Protein AF-A0A927BTJ0-F1 (afdb_monomer_lite)

Foldseek 3Di:
DDFAAEDEDAAEDDCPVVPDDDDDPVVVCVVCVPCVVQPDHHYPVQVVVVRVCCVDCVCVVPHPDYHYDHSCPVVD

InterPro domains:
  IPR002347 Short-chain dehydrogenase/reductase SDR [PF13561] (30-74)
  IPR036291 NAD(P)-binding domain superfamily [SSF51735] (31-75)

Secondary structure (DSSP, 8-state):
-PPPPEE--S-B--GGGGS-----HHHHHHHHTTGGG---PBPHHHHHHHHHHHHSGGGTT--S--EE-STTGGG-

pLDDT: mean 77.99, std 11.99, range [47.47, 95.12]

Radius of gyration: 16.11 Å; chains: 1; bounding box: 34×24×43 Å

Sequence (76 aa):
MRLRSIRTEASIFSLIGTTMNAPNEFGSKRAMAGIGTNPRSGESEEIARVALFLASEDSAFVNGAVVTADAGWTAY

Organism: NCBI:txid2772509

Structure (mmCIF, N/CA/C/O backbone):
data_AF-A0A927BTJ0-F1
#
_entry.id   AF-A0A927BTJ0-F1
#
loop_
_atom_site.group_PDB
_atom_site.id
_atom_site.type_symbol
_atom_site.label_atom_id
_atom_site.label_alt_id
_atom_site.label_comp_id
_atom_site.label_asym_id
_atom_site.label_entity_id
_atom_site.label_seq_id
_atom_site.pdbx_PDB_ins_code
_atom_site.Cartn_x
_atom_site.Cartn_y
_atom_site.Cartn_z
_atom_site.occupancy
_atom_site.B_iso_or_equiv
_atom_site.auth_seq_id
_atom_site.auth_comp_id
_atom_site.auth_asym_id
_atom_site.auth_atom_id
_atom_site.pdbx_PDB_model_num
ATOM 1 N N . MET A 1 1 ? -10.702 -7.941 15.165 1.00 47.47 1 MET A N 1
ATOM 2 C CA . MET A 1 1 ? -9.795 -7.351 14.158 1.00 47.47 1 MET A CA 1
ATOM 3 C C . MET A 1 1 ? -10.391 -7.603 12.774 1.00 47.47 1 MET A C 1
ATOM 5 O O . MET A 1 1 ? -10.401 -8.745 12.338 1.00 47.47 1 MET A O 1
ATOM 9 N N . ARG A 1 2 ? -11.013 -6.601 12.132 1.00 52.94 2 ARG A N 1
ATOM 10 C CA . ARG A 1 2 ? -11.479 -6.716 10.734 1.00 52.94 2 ARG A CA 1
ATOM 11 C C . ARG A 1 2 ? -10.387 -6.133 9.844 1.00 52.94 2 ARG A C 1
ATOM 13 O O . ARG A 1 2 ? -10.041 -4.971 10.024 1.00 52.94 2 ARG A O 1
ATOM 20 N N . LEU A 1 3 ? -9.834 -6.935 8.935 1.00 51.06 3 LEU A N 1
ATOM 21 C CA . LEU A 1 3 ? -8.852 -6.454 7.964 1.00 51.06 3 LEU A CA 1
ATOM 22 C C . LEU A 1 3 ? -9.494 -5.367 7.085 1.00 51.06 3 LEU A C 1
ATOM 24 O O . LEU A 1 3 ? -10.553 -5.594 6.497 1.00 51.06 3 LEU A O 1
ATOM 28 N N . ARG A 1 4 ? -8.852 -4.198 7.008 1.00 69.31 4 ARG A N 1
ATOM 29 C CA . ARG A 1 4 ? -9.147 -3.136 6.032 1.00 69.31 4 ARG A CA 1
ATOM 30 C C . ARG A 1 4 ? -8.294 -3.386 4.770 1.00 69.31 4 ARG A C 1
ATOM 32 O O . ARG A 1 4 ? -7.262 -4.047 4.857 1.00 69.31 4 ARG A O 1
ATOM 39 N N . SER A 1 5 ? -8.740 -2.941 3.593 1.00 76.44 5 SER A N 1
ATOM 40 C CA . SER A 1 5 ? -8.127 -3.319 2.303 1.00 76.44 5 SER A CA 1
ATOM 41 C C . SER A 1 5 ? -6.845 -2.526 1.990 1.00 76.44 5 SER A C 1
ATOM 43 O O . SER A 1 5 ? -6.858 -1.296 2.015 1.00 76.44 5 SER A O 1
ATOM 45 N N . ILE A 1 6 ? -5.758 -3.233 1.654 1.00 78.81 6 ILE A N 1
ATOM 46 C CA . ILE A 1 6 ? -4.483 -2.677 1.161 1.00 78.81 6 ILE A CA 1
ATOM 47 C C . ILE A 1 6 ? -4.248 -3.200 -0.253 1.00 78.81 6 ILE A C 1
ATOM 49 O O . ILE A 1 6 ? -4.450 -4.389 -0.510 1.00 78.81 6 ILE A O 1
ATOM 53 N N . ARG A 1 7 ? -3.803 -2.323 -1.155 1.00 78.00 7 ARG A N 1
ATOM 54 C CA . ARG A 1 7 ? -3.401 -2.673 -2.518 1.00 78.00 7 ARG A CA 1
ATOM 55 C C . ARG A 1 7 ? -1.899 -2.448 -2.689 1.00 78.00 7 ARG A C 1
ATOM 57 O O . ARG A 1 7 ? -1.397 -1.360 -2.421 1.00 78.00 7 ARG A O 1
ATOM 64 N N . THR A 1 8 ? -1.201 -3.465 -3.180 1.00 73.31 8 THR A N 1
ATOM 65 C CA . THR A 1 8 ? 0.230 -3.422 -3.506 1.00 73.31 8 THR A CA 1
ATOM 66 C C . THR A 1 8 ? 0.411 -3.799 -4.970 1.00 73.31 8 THR A C 1
ATOM 68 O O . THR A 1 8 ? 0.109 -4.931 -5.337 1.00 73.31 8 THR A O 1
ATOM 71 N N . GLU A 1 9 ? 0.886 -2.869 -5.797 1.00 63.56 9 GLU A N 1
ATOM 72 C CA . GLU A 1 9 ? 1.086 -3.090 -7.244 1.00 63.56 9 GLU A CA 1
ATOM 73 C C . GLU A 1 9 ? 2.569 -2.968 -7.655 1.00 63.56 9 GLU A C 1
ATOM 75 O O . GLU A 1 9 ? 2.905 -3.178 -8.818 1.00 63.56 9 GLU A O 1
ATOM 80 N N . ALA A 1 10 ? 3.472 -2.645 -6.717 1.00 62.44 10 ALA A N 1
ATOM 81 C CA . ALA A 1 10 ? 4.903 -2.495 -6.989 1.00 62.44 10 ALA A CA 1
ATOM 82 C C . ALA A 1 10 ? 5.739 -3.708 -6.589 1.00 62.44 10 ALA A C 1
ATOM 84 O O . ALA A 1 10 ? 5.339 -4.553 -5.787 1.00 62.44 10 ALA A O 1
ATOM 85 N N . SER A 1 11 ? 6.954 -3.742 -7.139 1.00 66.25 11 SER A N 1
ATOM 86 C CA . SER A 1 11 ? 7.972 -4.726 -6.782 1.00 66.25 11 SER A CA 1
ATOM 87 C C . SER A 1 11 ? 8.341 -4.590 -5.306 1.00 66.25 11 SER A C 1
ATOM 89 O O . SER A 1 11 ? 8.918 -3.585 -4.887 1.00 66.25 11 SER A O 1
ATOM 91 N N . ILE A 1 12 ? 8.020 -5.619 -4.527 1.00 64.25 12 ILE A N 1
ATOM 92 C CA . ILE A 1 12 ? 8.567 -5.809 -3.184 1.00 64.25 12 ILE A CA 1
ATOM 93 C C . ILE A 1 12 ? 9.872 -6.584 -3.340 1.00 64.25 12 ILE A C 1
ATOM 95 O O . ILE A 1 12 ? 9.939 -7.531 -4.133 1.00 64.25 12 ILE A O 1
ATOM 99 N N . PHE A 1 13 ? 10.912 -6.174 -2.615 1.00 61.41 13 PHE A N 1
ATOM 100 C CA . PHE A 1 13 ? 12.186 -6.880 -2.630 1.00 61.41 13 PHE A CA 1
ATOM 101 C C . PHE A 1 13 ? 11.971 -8.375 -2.332 1.00 61.41 13 PHE A C 1
ATOM 103 O O . PHE A 1 13 ? 11.388 -8.757 -1.318 1.00 61.41 13 PHE A O 1
ATOM 110 N N . SER A 1 14 ? 12.403 -9.233 -3.260 1.00 61.66 14 SER A N 1
ATOM 111 C CA . SER A 1 14 ? 12.289 -10.686 -3.141 1.00 61.66 14 SER A CA 1
ATOM 112 C C . SER A 1 14 ? 13.540 -11.373 -3.682 1.00 61.66 14 SER A C 1
ATOM 114 O O . SER A 1 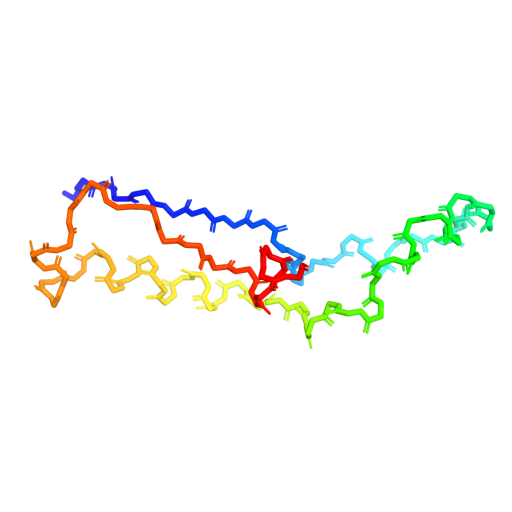14 ? 14.187 -10.897 -4.616 1.00 61.66 14 SER A O 1
ATOM 116 N N . LEU A 1 15 ? 13.860 -12.540 -3.121 1.00 60.19 15 LEU A N 1
ATOM 117 C CA . LEU A 1 15 ? 15.030 -13.341 -3.502 1.00 60.19 15 LEU A CA 1
ATOM 118 C C . LEU A 1 15 ? 14.909 -13.981 -4.901 1.00 60.19 15 LEU A C 1
ATOM 120 O O . LEU A 1 15 ? 15.866 -14.556 -5.400 1.00 60.19 15 LEU A O 1
ATOM 124 N N . ILE A 1 16 ? 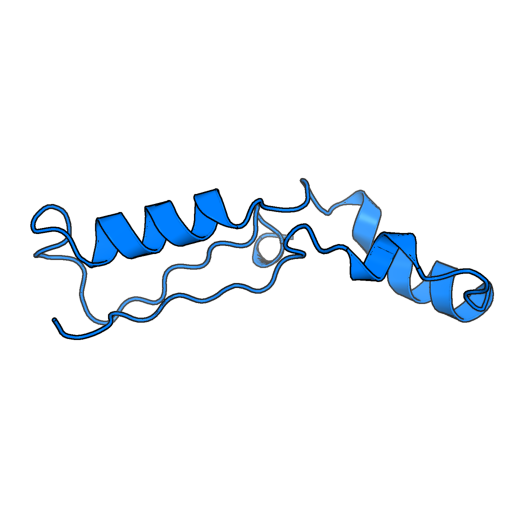13.756 -13.892 -5.570 1.00 67.69 16 ILE A N 1
ATOM 125 C CA . ILE A 1 16 ? 13.556 -14.496 -6.899 1.00 67.69 16 ILE A CA 1
ATOM 126 C C . ILE A 1 16 ? 14.410 -13.784 -7.960 1.00 67.69 16 ILE A C 1
ATOM 128 O O . ILE A 1 16 ? 14.976 -14.443 -8.834 1.00 67.69 16 ILE A O 1
ATOM 132 N N . GLY A 1 17 ? 14.600 -12.465 -7.836 1.00 62.41 17 GLY A N 1
ATOM 133 C CA . GLY A 1 17 ? 15.432 -11.688 -8.761 1.00 62.41 17 GLY A CA 1
ATOM 134 C C . GLY A 1 17 ? 16.912 -12.091 -8.762 1.00 62.41 17 GLY A C 1
ATOM 135 O O . GLY A 1 17 ? 17.587 -11.906 -9.769 1.00 62.41 17 GLY A O 1
ATOM 136 N N . THR A 1 18 ? 17.416 -12.696 -7.681 1.00 64.38 18 THR A N 1
ATOM 137 C CA . THR A 1 18 ? 1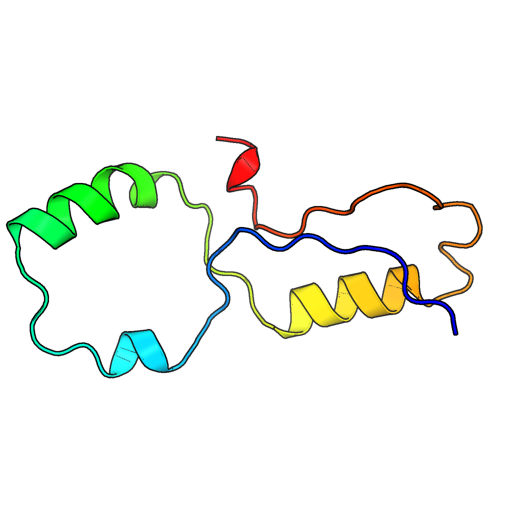8.829 -13.103 -7.567 1.00 64.38 18 THR A CA 1
ATOM 138 C C . THR A 1 18 ? 19.121 -14.475 -8.178 1.00 64.38 18 THR A C 1
ATOM 140 O O . THR A 1 18 ? 20.283 -14.853 -8.291 1.00 64.38 18 THR A O 1
ATOM 143 N N . THR A 1 19 ? 18.089 -15.220 -8.592 1.00 73.81 19 THR A N 1
ATOM 144 C CA . THR A 1 19 ? 18.224 -16.582 -9.147 1.00 73.81 19 THR A CA 1
ATOM 145 C C . THR A 1 19 ? 17.912 -16.668 -10.646 1.00 73.81 19 THR A C 1
ATOM 147 O O . THR A 1 19 ? 18.035 -17.734 -11.254 1.00 73.81 19 THR A O 1
ATOM 150 N N . MET A 1 20 ? 17.539 -15.549 -11.277 1.00 74.69 20 MET A N 1
ATOM 151 C CA . MET A 1 20 ? 17.303 -15.470 -12.720 1.00 74.69 20 MET A CA 1
ATOM 152 C C . MET A 1 20 ? 18.622 -15.344 -13.495 1.00 74.69 20 MET A C 1
ATOM 154 O O . MET A 1 20 ? 19.208 -14.269 -13.562 1.00 74.69 20 MET A O 1
ATOM 158 N N . ASN A 1 21 ? 19.060 -16.430 -14.139 1.00 76.44 21 ASN A N 1
ATOM 159 C CA . ASN A 1 21 ? 20.401 -16.506 -14.740 1.00 76.44 21 ASN A CA 1
ATOM 160 C C . ASN A 1 21 ? 20.462 -16.317 -16.270 1.00 76.44 21 ASN A C 1
ATOM 162 O O . ASN A 1 21 ? 21.552 -16.138 -16.806 1.00 76.44 21 ASN A O 1
ATOM 166 N N . ALA A 1 22 ? 19.337 -16.367 -16.995 1.00 79.69 22 ALA A N 1
ATOM 167 C CA . ALA A 1 22 ? 19.344 -16.275 -18.464 1.00 79.69 22 ALA A CA 1
ATOM 168 C C . ALA A 1 22 ? 18.040 -15.693 -19.060 1.00 79.69 22 ALA A C 1
ATOM 170 O O . ALA A 1 22 ? 17.313 -16.394 -19.770 1.00 79.69 22 ALA A O 1
ATOM 171 N N . PRO A 1 23 ? 17.690 -14.426 -18.774 1.00 78.81 23 PRO A N 1
ATOM 172 C CA . PRO A 1 23 ? 16.534 -13.790 -19.397 1.00 78.81 23 PRO A CA 1
ATOM 173 C C . PRO A 1 23 ? 16.761 -13.566 -20.902 1.00 78.81 23 PRO A C 1
ATOM 175 O O . PRO A 1 23 ? 17.842 -13.175 -21.339 1.00 78.81 23 PRO A O 1
ATOM 178 N N . ASN A 1 24 ? 15.717 -13.774 -21.708 1.00 87.25 24 ASN A N 1
ATOM 179 C CA . ASN A 1 24 ? 15.740 -13.438 -23.132 1.00 87.25 24 ASN A CA 1
ATOM 180 C C . ASN A 1 24 ? 15.875 -11.916 -23.326 1.00 87.25 24 ASN A C 1
ATOM 182 O O . ASN A 1 24 ? 15.097 -11.147 -22.761 1.00 87.25 24 ASN A O 1
ATOM 186 N N . GLU A 1 25 ? 16.823 -11.478 -24.156 1.00 81.81 25 GLU A N 1
ATOM 187 C CA . GLU A 1 25 ? 17.159 -10.056 -24.316 1.00 81.81 25 GLU A CA 1
ATOM 188 C C . GLU A 1 25 ? 16.005 -9.217 -24.894 1.00 81.81 25 GLU A C 1
ATOM 190 O O . GLU A 1 25 ? 15.750 -8.107 -24.425 1.00 81.81 25 GLU A O 1
ATOM 195 N N . PHE A 1 26 ? 15.263 -9.748 -25.873 1.00 86.38 26 PHE A N 1
ATOM 196 C CA . PHE A 1 26 ? 14.113 -9.058 -26.464 1.00 86.38 26 PHE A CA 1
ATOM 197 C C . PHE A 1 26 ? 12.976 -8.895 -25.448 1.00 86.38 26 PHE A C 1
ATOM 199 O O . PHE A 1 26 ? 12.431 -7.799 -25.295 1.00 86.38 26 PHE A O 1
ATOM 206 N N . GLY A 1 27 ? 12.657 -9.962 -24.709 1.00 79.75 27 GLY A N 1
ATOM 207 C CA . GLY A 1 27 ? 11.666 -9.925 -23.633 1.00 79.75 27 GLY A CA 1
ATOM 208 C C . GLY A 1 27 ? 12.067 -8.972 -22.504 1.00 79.75 27 GLY A C 1
ATOM 209 O O . GLY A 1 27 ? 11.245 -8.178 -22.054 1.00 79.75 27 GLY A O 1
ATOM 210 N N . SER A 1 28 ? 13.343 -8.983 -22.109 1.00 78.25 28 SER A N 1
ATOM 211 C CA . SER A 1 28 ? 13.871 -8.117 -21.052 1.00 78.25 28 SER A CA 1
ATOM 212 C C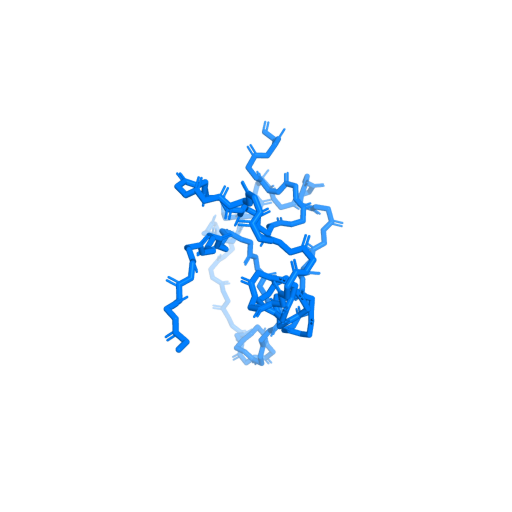 . SER A 1 28 ? 13.823 -6.638 -21.446 1.00 78.25 28 SER A C 1
ATOM 214 O O . SER A 1 28 ? 13.306 -5.821 -20.690 1.00 78.25 28 SER A O 1
ATOM 216 N N . LYS A 1 29 ? 14.230 -6.279 -22.675 1.00 78.25 29 LYS A N 1
ATOM 217 C CA . LYS A 1 29 ? 14.110 -4.897 -23.185 1.00 78.25 29 LYS A CA 1
ATOM 218 C C . LYS A 1 29 ? 12.663 -4.401 -23.190 1.00 78.25 29 LYS A C 1
ATOM 220 O O . LYS A 1 29 ? 12.413 -3.246 -22.862 1.00 78.25 29 LYS A O 1
ATOM 225 N N . ARG A 1 30 ? 11.706 -5.268 -23.535 1.00 81.00 30 ARG A N 1
ATOM 226 C CA . ARG A 1 30 ? 10.270 -4.943 -23.512 1.00 81.00 30 ARG A CA 1
ATOM 227 C C . ARG A 1 30 ? 9.734 -4.794 -22.087 1.00 81.00 30 ARG A C 1
ATOM 229 O O . ARG A 1 30 ? 8.972 -3.868 -21.842 1.00 81.00 30 ARG A O 1
ATOM 236 N N . ALA A 1 31 ? 10.144 -5.662 -21.164 1.00 75.25 31 ALA A N 1
ATOM 237 C CA . ALA A 1 31 ? 9.736 -5.612 -19.760 1.00 75.25 31 ALA A CA 1
ATOM 238 C C . ALA A 1 31 ? 10.355 -4.423 -19.000 1.00 75.25 31 ALA A C 1
ATOM 240 O O . ALA A 1 31 ? 9.721 -3.862 -18.112 1.00 75.25 31 ALA A O 1
ATOM 241 N N . MET A 1 32 ? 11.575 -4.013 -19.363 1.00 71.06 32 MET A N 1
ATOM 242 C CA . MET A 1 32 ? 12.312 -2.911 -18.726 1.00 71.06 32 MET A CA 1
ATOM 243 C C . MET A 1 32 ? 12.023 -1.531 -19.306 1.00 71.06 32 MET A C 1
ATOM 245 O O . MET A 1 32 ? 12.438 -0.539 -18.711 1.00 71.06 32 MET A O 1
ATOM 249 N N . ALA A 1 33 ? 11.276 -1.440 -20.409 1.00 71.31 33 ALA A N 1
ATOM 250 C CA . ALA A 1 33 ? 10.968 -0.172 -21.072 1.00 71.31 33 ALA A CA 1
ATOM 251 C C . ALA A 1 33 ? 10.280 0.864 -20.156 1.00 71.31 33 ALA A C 1
ATOM 253 O O . ALA A 1 33 ? 10.393 2.057 -20.418 1.00 71.31 33 ALA A O 1
ATOM 254 N N . GLY A 1 34 ? 9.614 0.419 -19.081 1.00 64.94 34 GLY A N 1
ATOM 255 C CA . GLY A 1 34 ? 8.980 1.274 -18.069 1.00 64.94 34 GLY A CA 1
ATOM 256 C C . GLY A 1 34 ? 9.639 1.253 -16.684 1.00 64.94 34 GLY A C 1
ATOM 257 O O . GLY A 1 34 ? 9.152 1.926 -15.788 1.00 64.94 34 GLY A O 1
ATOM 258 N N . ILE A 1 35 ? 10.733 0.507 -16.462 1.00 64.88 35 ILE A N 1
ATOM 259 C CA . ILE A 1 35 ? 11.363 0.449 -15.125 1.00 64.88 35 ILE A CA 1
ATOM 260 C C . ILE A 1 35 ? 12.166 1.706 -14.787 1.00 64.88 35 ILE A C 1
ATOM 262 O O . ILE A 1 35 ? 12.339 2.008 -13.612 1.00 64.88 35 ILE A O 1
ATOM 266 N N . GLY A 1 36 ? 12.615 2.475 -15.782 1.00 61.56 36 GLY A N 1
ATOM 267 C CA . GLY A 1 36 ? 13.360 3.716 -15.538 1.00 61.56 36 GLY A CA 1
ATOM 268 C C . GLY A 1 36 ? 12.571 4.785 -14.768 1.00 61.56 36 GLY A C 1
ATOM 269 O O . GLY A 1 36 ? 13.181 5.680 -14.193 1.00 61.56 36 GLY A O 1
ATOM 270 N N . THR A 1 37 ? 11.239 4.690 -14.738 1.00 62.00 37 THR A N 1
ATOM 271 C CA . THR A 1 37 ? 10.347 5.582 -13.979 1.00 62.00 37 THR A CA 1
ATOM 272 C C . THR A 1 37 ? 9.884 4.969 -12.658 1.00 62.00 37 THR A C 1
ATOM 274 O O . THR A 1 37 ? 9.218 5.647 -11.881 1.00 62.00 37 THR A O 1
ATOM 277 N N . ASN A 1 38 ? 10.263 3.715 -12.377 1.00 63.56 38 ASN A N 1
ATOM 278 C CA . ASN A 1 38 ? 9.982 3.052 -11.112 1.00 63.56 38 ASN A CA 1
ATOM 279 C C . ASN A 1 38 ? 10.830 3.696 -10.002 1.00 63.56 38 ASN A C 1
ATOM 281 O O . ASN A 1 38 ? 12.059 3.585 -10.052 1.00 63.56 38 ASN A O 1
ATOM 285 N N . PRO A 1 39 ? 10.226 4.354 -8.997 1.00 64.62 39 PRO A N 1
ATOM 286 C CA . PRO A 1 39 ? 10.995 5.163 -8.055 1.00 64.62 39 PRO A CA 1
ATOM 287 C C . PRO A 1 39 ? 11.932 4.326 -7.183 1.00 64.62 39 PRO A C 1
ATOM 289 O O . PRO A 1 39 ? 13.004 4.803 -6.815 1.00 64.62 39 PRO A O 1
ATOM 292 N N . ARG A 1 40 ? 11.522 3.092 -6.849 1.00 76.69 40 ARG A N 1
ATOM 293 C CA . ARG A 1 40 ? 12.298 2.061 -6.136 1.00 76.69 40 ARG A CA 1
ATOM 294 C C . ARG A 1 40 ? 11.434 0.828 -5.863 1.00 76.69 40 ARG A C 1
ATOM 296 O O . ARG A 1 40 ? 10.211 0.921 -5.817 1.00 76.69 40 ARG A O 1
ATOM 303 N N . SER A 1 41 ? 12.077 -0.293 -5.546 1.00 78.06 41 SER A N 1
ATOM 304 C CA . SER A 1 41 ? 11.400 -1.398 -4.859 1.00 78.06 41 SER A CA 1
ATOM 305 C C . SER A 1 41 ? 11.039 -1.011 -3.418 1.00 78.06 41 SER A C 1
ATOM 307 O O . SER A 1 41 ? 11.765 -0.259 -2.757 1.00 78.06 41 SER A O 1
ATOM 309 N N . GLY A 1 42 ? 9.900 -1.514 -2.945 1.00 78.94 42 GLY A N 1
ATOM 310 C CA . GLY A 1 42 ? 9.486 -1.413 -1.546 1.00 78.94 42 GLY A CA 1
ATOM 311 C C . GLY A 1 42 ? 10.033 -2.566 -0.707 1.00 78.94 42 GLY A C 1
ATOM 312 O O . GLY A 1 42 ? 10.216 -3.674 -1.215 1.00 78.94 42 GLY A O 1
ATOM 313 N N . GLU A 1 43 ? 10.243 -2.324 0.583 1.00 85.25 43 GLU A N 1
ATOM 314 C CA . GLU A 1 43 ? 10.552 -3.376 1.556 1.00 85.25 43 GLU A CA 1
ATOM 315 C C . GLU A 1 43 ? 9.274 -3.921 2.203 1.00 85.25 43 GLU A C 1
ATOM 317 O O . GLU A 1 43 ? 8.271 -3.214 2.358 1.00 85.25 43 GLU A O 1
ATOM 322 N N . SER A 1 44 ? 9.305 -5.185 2.626 1.00 85.00 44 SER A N 1
ATOM 323 C CA . SER A 1 44 ? 8.144 -5.846 3.242 1.00 85.00 44 SER A CA 1
ATOM 324 C C . SER A 1 44 ? 7.642 -5.11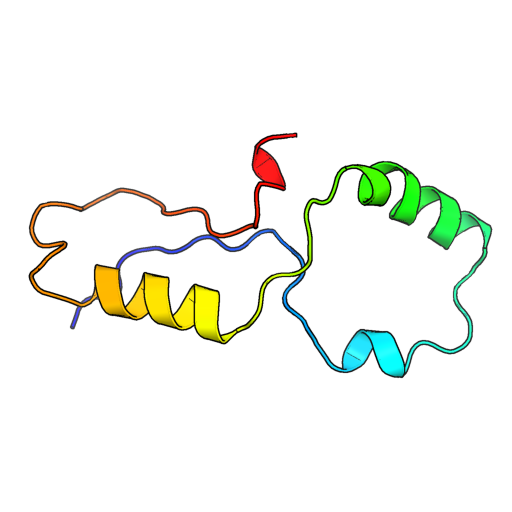7 4.501 1.00 85.00 44 SER A C 1
ATOM 326 O O . SER A 1 44 ? 6.438 -5.003 4.748 1.00 85.00 44 SER A O 1
ATOM 328 N N . GLU A 1 45 ? 8.568 -4.523 5.249 1.00 88.62 45 GLU A N 1
ATOM 329 C CA . GLU A 1 45 ? 8.364 -3.742 6.462 1.00 88.62 45 GLU A CA 1
ATOM 330 C C . GLU A 1 45 ? 7.570 -2.458 6.198 1.00 88.62 45 GLU A C 1
ATOM 332 O O . GLU A 1 45 ? 6.856 -1.970 7.075 1.00 88.62 45 GLU A O 1
ATOM 337 N N . GLU A 1 46 ? 7.668 -1.887 4.998 1.00 88.88 46 GLU A N 1
ATOM 338 C CA . GLU A 1 46 ? 6.886 -0.709 4.618 1.00 88.88 46 GLU A CA 1
ATOM 339 C C . GLU A 1 46 ? 5.402 -1.051 4.492 1.00 88.88 46 GLU A C 1
ATOM 341 O O . GLU A 1 46 ? 4.562 -0.323 5.023 1.00 88.88 46 GLU A O 1
ATOM 346 N N . ILE A 1 47 ? 5.079 -2.202 3.898 1.00 89.12 47 ILE A N 1
ATOM 347 C CA . ILE A 1 47 ? 3.700 -2.698 3.809 1.00 89.12 47 ILE A CA 1
ATOM 348 C C . ILE A 1 47 ? 3.175 -3.093 5.193 1.00 89.12 47 ILE A C 1
ATOM 350 O O . ILE A 1 47 ? 2.042 -2.758 5.546 1.00 89.12 47 ILE A O 1
ATOM 354 N N . ALA A 1 48 ? 4.008 -3.739 6.016 1.00 89.56 48 ALA A N 1
ATOM 355 C CA . ALA A 1 48 ? 3.648 -4.102 7.386 1.00 89.56 48 ALA A CA 1
ATOM 356 C C . ALA A 1 48 ? 3.295 -2.871 8.240 1.00 89.56 48 ALA A C 1
ATOM 358 O O . ALA A 1 48 ? 2.333 -2.909 9.007 1.00 89.56 48 ALA A O 1
ATOM 359 N N . ARG A 1 49 ? 4.017 -1.755 8.074 1.00 93.19 49 ARG A N 1
ATOM 360 C CA . ARG A 1 49 ? 3.709 -0.486 8.755 1.00 93.19 49 ARG A CA 1
ATOM 361 C C . ARG A 1 49 ? 2.363 0.100 8.329 1.00 93.19 49 ARG A C 1
ATOM 363 O O . ARG A 1 49 ? 1.607 0.540 9.193 1.00 93.19 49 ARG A O 1
ATOM 370 N N . VAL A 1 50 ? 2.030 0.064 7.036 1.00 91.50 50 VAL A N 1
ATOM 371 C CA . VAL A 1 50 ? 0.706 0.494 6.541 1.00 91.50 50 VAL A CA 1
ATOM 372 C C . VAL A 1 50 ? -0.400 -0.378 7.139 1.00 91.50 50 VAL A C 1
ATOM 374 O O . VAL A 1 50 ? -1.411 0.140 7.614 1.00 91.50 50 VAL A O 1
ATOM 377 N N . ALA A 1 51 ? -0.192 -1.695 7.181 1.00 91.06 51 ALA A N 1
ATOM 378 C CA . ALA A 1 51 ? -1.137 -2.621 7.795 1.00 91.06 51 ALA A CA 1
ATOM 379 C C . ALA A 1 51 ? -1.314 -2.376 9.299 1.00 91.06 51 ALA A C 1
ATOM 381 O O . ALA A 1 51 ? -2.442 -2.403 9.789 1.00 91.06 51 ALA A O 1
ATOM 382 N N . LEU A 1 52 ? -0.225 -2.090 10.018 1.00 93.31 52 LEU A N 1
ATOM 383 C CA . LEU A 1 52 ? -0.267 -1.777 11.443 1.00 93.31 52 LEU A CA 1
ATOM 384 C C . LEU A 1 52 ? -1.058 -0.492 11.717 1.00 93.31 52 LEU A C 1
ATOM 386 O O . LEU A 1 52 ? -1.897 -0.486 12.6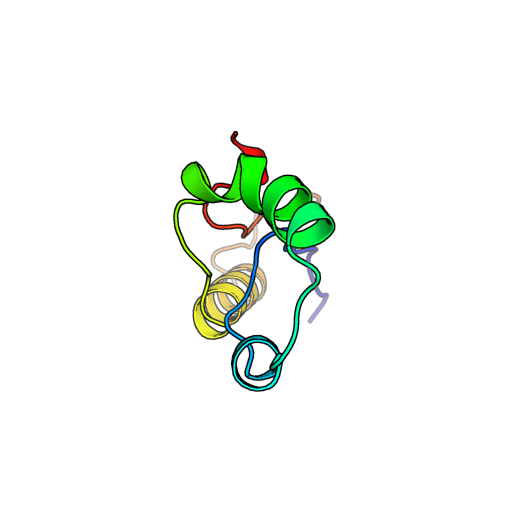13 1.00 93.31 52 LEU A O 1
ATOM 390 N N . PHE A 1 53 ? -0.847 0.560 10.922 1.00 93.56 53 PHE A N 1
ATOM 391 C CA . PHE A 1 53 ? -1.620 1.800 11.025 1.00 93.56 53 PHE A CA 1
ATOM 392 C C . PHE A 1 53 ? -3.119 1.563 10.794 1.00 93.56 53 PHE A C 1
ATOM 394 O O . PHE A 1 53 ? -3.947 1.988 11.592 1.00 93.56 53 PHE A O 1
ATOM 401 N N . LEU A 1 54 ? -3.489 0.823 9.745 1.00 92.06 54 LEU A N 1
ATOM 402 C CA . LEU A 1 54 ? -4.897 0.517 9.449 1.00 92.06 54 LEU A CA 1
ATOM 403 C C . LEU A 1 54 ? -5.563 -0.398 10.489 1.00 92.06 54 LEU A C 1
ATOM 405 O O . LEU A 1 54 ? -6.794 -0.493 10.549 1.00 92.06 54 LEU A O 1
ATOM 409 N N . ALA A 1 55 ? -4.756 -1.101 11.281 1.00 90.88 55 ALA A N 1
ATOM 410 C CA . ALA A 1 55 ? -5.207 -1.892 12.412 1.00 90.88 55 ALA A CA 1
ATOM 411 C C . ALA A 1 55 ? -5.270 -1.094 13.725 1.00 90.88 55 ALA A C 1
ATOM 413 O O . ALA A 1 55 ? -5.888 -1.586 14.670 1.00 90.88 55 ALA A O 1
ATOM 414 N N . SER A 1 56 ? -4.650 0.091 13.804 1.00 94.00 56 SER A N 1
ATOM 415 C CA . SER A 1 56 ? -4.623 0.917 15.014 1.00 94.00 56 SER A CA 1
ATOM 416 C C . SER A 1 56 ? -5.858 1.813 15.137 1.00 94.00 56 SER A C 1
ATOM 418 O O . SER A 1 56 ? -6.557 2.099 14.158 1.00 94.00 56 SER A O 1
ATOM 420 N N . GLU A 1 57 ? -6.100 2.297 16.357 1.00 93.69 57 GLU A N 1
ATOM 421 C CA . GLU A 1 57 ? -7.155 3.272 16.665 1.00 93.69 57 GLU A CA 1
ATOM 422 C C . GLU A 1 57 ? -6.928 4.627 15.970 1.00 93.69 57 GLU A C 1
ATOM 424 O O . GLU A 1 57 ? -7.881 5.367 15.730 1.00 93.69 57 GLU A O 1
ATOM 429 N N . ASP A 1 58 ? -5.695 4.932 15.552 1.00 95.12 58 ASP A N 1
ATOM 430 C CA . ASP A 1 58 ? -5.366 6.175 14.837 1.00 95.12 58 ASP A CA 1
ATOM 431 C C . ASP A 1 58 ? -6.045 6.249 13.459 1.00 95.12 58 ASP A C 1
ATOM 433 O O . ASP A 1 58 ? -6.210 7.325 12.886 1.00 95.12 58 ASP A O 1
ATOM 437 N N . SER A 1 59 ? -6.479 5.102 12.929 1.00 93.44 59 SER A N 1
ATOM 438 C CA . SER A 1 59 ? -7.215 4.988 11.669 1.00 93.44 59 SER A CA 1
ATOM 439 C C . SER A 1 59 ? -8.731 4.822 11.862 1.00 93.44 59 SER A C 1
ATOM 441 O O . SER A 1 59 ? -9.433 4.433 10.924 1.00 93.44 59 SER A O 1
ATOM 443 N N . ALA A 1 60 ? -9.276 5.131 13.048 1.00 93.31 60 ALA A N 1
ATOM 444 C CA . ALA A 1 60 ? -10.682 4.879 13.389 1.00 93.31 60 ALA A CA 1
ATOM 445 C C . ALA A 1 60 ? -11.688 5.429 12.357 1.00 93.31 60 ALA A C 1
ATOM 447 O O . ALA A 1 60 ? -12.699 4.779 12.078 1.00 93.31 60 ALA A O 1
ATOM 448 N N . PHE A 1 61 ? -11.390 6.577 11.738 1.00 92.56 61 PHE A N 1
ATOM 449 C CA . PHE A 1 61 ? -12.252 7.219 10.737 1.00 92.56 61 PHE A CA 1
ATOM 450 C C . PHE A 1 61 ? -11.959 6.810 9.277 1.00 92.56 61 PHE A C 1
ATOM 452 O O . PHE A 1 61 ? -12.687 7.193 8.365 1.00 92.56 61 PHE A O 1
ATOM 459 N N . VAL A 1 62 ? -10.920 6.008 9.025 1.00 88.69 62 VAL A N 1
ATOM 460 C CA . VAL A 1 62 ? -10.528 5.572 7.675 1.00 88.69 62 VAL A CA 1
ATOM 461 C C . VAL A 1 62 ? -11.225 4.255 7.335 1.00 88.69 62 VAL A C 1
ATOM 463 O O . VAL A 1 62 ? -10.752 3.179 7.695 1.00 88.69 62 VAL A O 1
ATOM 466 N N . ASN A 1 63 ? -12.361 4.303 6.637 1.00 88.12 63 ASN A N 1
ATOM 467 C CA . ASN A 1 63 ? -13.115 3.108 6.240 1.00 88.12 63 ASN A CA 1
ATOM 468 C C . ASN A 1 63 ? -13.563 3.159 4.772 1.00 88.12 63 ASN A C 1
ATOM 470 O O . ASN A 1 63 ? -13.804 4.232 4.231 1.00 88.12 63 ASN A O 1
ATOM 474 N N . GLY A 1 64 ? -13.686 1.990 4.134 1.00 87.94 64 GLY A N 1
ATOM 475 C CA . GLY A 1 64 ? -14.129 1.868 2.738 1.00 87.94 64 GLY A CA 1
ATOM 476 C C . GLY A 1 64 ? -13.133 2.375 1.686 1.00 87.94 64 GLY A C 1
ATOM 477 O O . GLY A 1 64 ? -13.458 2.381 0.504 1.00 87.94 64 GLY A O 1
ATOM 478 N N . ALA A 1 65 ? -11.931 2.780 2.100 1.00 89.88 65 ALA A N 1
ATOM 479 C CA . ALA A 1 65 ? -10.861 3.230 1.218 1.00 89.88 65 ALA A CA 1
ATOM 480 C C . ALA A 1 65 ? -9.869 2.096 0.916 1.00 89.88 65 ALA A C 1
ATOM 482 O O . ALA A 1 65 ? -9.629 1.227 1.755 1.00 89.88 65 ALA A O 1
ATOM 483 N N . VAL A 1 66 ? -9.270 2.141 -0.275 1.00 89.94 66 VAL A N 1
ATOM 484 C CA . VAL A 1 66 ? -8.127 1.303 -0.656 1.00 89.94 66 VAL A CA 1
ATOM 485 C C . VAL A 1 66 ? -6.867 2.146 -0.515 1.00 89.94 66 VAL A C 1
ATOM 487 O O . VAL A 1 66 ? -6.763 3.198 -1.143 1.00 89.94 66 VAL A O 1
ATOM 490 N N . VAL A 1 67 ? -5.914 1.688 0.298 1.00 89.50 67 VAL A N 1
ATOM 491 C CA . VAL A 1 67 ? -4.602 2.337 0.422 1.00 89.50 67 VAL A CA 1
ATOM 492 C C . VAL A 1 67 ? -3.627 1.661 -0.533 1.00 89.50 67 VAL A C 1
ATOM 494 O O . VAL A 1 67 ? -3.331 0.474 -0.372 1.00 89.50 67 VAL A O 1
ATOM 497 N N . THR A 1 68 ? -3.146 2.411 -1.525 1.00 88.88 68 THR A N 1
ATOM 498 C CA . THR A 1 68 ? -2.123 1.944 -2.466 1.00 88.88 68 THR A CA 1
ATOM 499 C C . THR A 1 68 ? -0.735 2.187 -1.882 1.00 88.88 68 THR A C 1
ATOM 501 O O . THR A 1 68 ? -0.376 3.323 -1.581 1.00 88.88 68 THR A O 1
ATOM 504 N N . ALA A 1 69 ? 0.043 1.118 -1.720 1.00 87.69 69 ALA A N 1
ATOM 505 C CA . ALA A 1 69 ? 1.430 1.168 -1.269 1.00 87.69 69 ALA A CA 1
ATOM 506 C C . ALA A 1 69 ? 2.329 0.542 -2.342 1.00 87.69 69 ALA A C 1
ATOM 508 O O . ALA A 1 69 ? 2.580 -0.662 -2.344 1.00 87.69 69 ALA A O 1
ATOM 509 N N . ASP A 1 70 ? 2.757 1.360 -3.301 1.00 85.12 70 ASP A N 1
ATOM 510 C CA . ASP A 1 70 ? 3.438 0.906 -4.517 1.00 85.12 70 ASP A CA 1
ATOM 511 C C . ASP A 1 70 ? 4.618 1.810 -4.926 1.00 85.12 70 ASP A C 1
ATOM 513 O O . ASP A 1 70 ? 5.010 1.857 -6.088 1.00 85.12 70 ASP A O 1
ATOM 517 N N . ALA A 1 71 ? 5.154 2.583 -3.978 1.00 82.62 71 ALA A N 1
ATOM 518 C CA . ALA A 1 71 ? 6.240 3.532 -4.215 1.00 82.62 71 ALA A CA 1
ATOM 519 C C . ALA A 1 71 ? 5.996 4.515 -5.383 1.00 82.62 71 ALA A C 1
ATOM 521 O O . ALA A 1 71 ? 6.962 5.061 -5.899 1.00 82.62 71 ALA A O 1
ATOM 522 N N . GLY A 1 72 ? 4.741 4.779 -5.778 1.00 76.69 72 GLY A N 1
ATOM 523 C CA . GLY A 1 72 ? 4.403 5.694 -6.874 1.00 76.69 72 GLY A CA 1
ATOM 524 C C . GLY A 1 72 ? 4.274 5.031 -8.247 1.00 76.69 72 GLY A C 1
ATOM 525 O O . GLY A 1 72 ? 4.141 5.740 -9.239 1.00 76.69 72 GLY A O 1
ATOM 526 N N . TRP A 1 73 ? 4.278 3.697 -8.319 1.00 75.44 73 TRP A N 1
ATOM 527 C CA . TRP A 1 73 ? 4.124 2.943 -9.567 1.00 75.44 73 TRP A CA 1
ATOM 528 C C . TRP A 1 73 ? 2.841 3.295 -10.333 1.00 75.44 73 TRP A C 1
ATOM 530 O O . TRP A 1 73 ? 2.880 3.513 -11.538 1.00 75.44 73 TRP A O 1
ATOM 540 N N . THR A 1 74 ? 1.704 3.397 -9.643 1.00 77.06 74 THR A N 1
ATOM 541 C CA . THR A 1 74 ? 0.409 3.758 -10.251 1.00 77.06 74 THR A CA 1
ATOM 542 C C . THR A 1 74 ? 0.226 5.257 -10.493 1.00 77.06 74 THR A C 1
ATOM 544 O O . THR A 1 74 ? -0.784 5.655 -11.071 1.00 77.06 74 THR A O 1
ATOM 547 N N . ALA A 1 75 ? 1.169 6.093 -10.050 1.00 72.94 75 ALA A N 1
ATOM 548 C CA . ALA A 1 75 ? 1.143 7.541 -10.257 1.00 72.94 75 ALA A CA 1
ATOM 549 C C . ALA A 1 75 ? 1.912 7.989 -11.519 1.00 72.94 75 ALA A C 1
ATOM 551 O O . ALA A 1 75 ? 1.921 9.185 -11.815 1.00 72.94 75 ALA A O 1
ATOM 552 N N . TYR A 1 76 ? 2.556 7.046 -12.222 1.00 62.09 76 TYR A N 1
ATOM 553 C CA . TYR A 1 76 ? 3.199 7.222 -13.529 1.00 62.09 76 TYR A CA 1
ATOM 554 C C . TYR A 1 76 ? 2.188 7.063 -14.671 1.00 62.09 76 TYR A C 1
ATOM 556 O O . TYR A 1 76 ? 2.181 7.941 -15.564 1.00 62.09 76 TYR A O 1
#